Protein AF-X1KIF6-F1 (afdb_monomer)

Solvent-accessible surface area (backbone atoms only — not comparable to full-atom values): 6118 Å² total; per-residue (Å²): 93,75,50,82,57,32,71,47,69,43,97,81,48,31,37,39,41,30,7,26,34,38,52,95,96,56,40,33,22,26,33,38,37,35,22,41,72,87,69,47,80,72,47,77,45,76,48,66,93,79,42,78,77,13,48,21,38,33,57,45,61,50,67,51,99,84,40,37,33,42,38,30,33,45,31,24,36,74,86,65,51,76,42,77,42,66,51,71,35,51,74,92,38,91,74,88,74,90,70,89,59,103,53,91,76,81,128

Foldseek 3Di:
DWDWQDWDADPQRKIKTWWWDDDVQFATWIKIWIAHNVRHTQDIDTDAPPAGPWHDIWNDWDADPQGKIKTKDWTAHNVRDIDMDIDIADPNGDDDDDDDDPDDDDD

Sequence (107 aa):
FSWANAVVVDHQNNIYVTGLDYAPDTTAEYVTIKYSPNGTEAWIARYTAGVVRGDDWATAVCVDQHNYVYVTGCSESVDGNPDYLTVKYSPSGPGIEENETSNPKIF

Organism: NCBI:txid412755

Radius of gyration: 13.57 Å; Cα contacts (8 Å, |Δi|>4): 240; chains: 1; bounding box: 30×33×32 Å

pLDDT: mean 82.51, std 18.36, range [28.77, 98.44]

Structure (mmCIF, N/CA/C/O backbone):
data_AF-X1KIF6-F1
#
_entry.id   AF-X1KIF6-F1
#
loop_
_atom_site.group_PDB
_atom_site.id
_atom_site.type_symbol
_atom_site.label_atom_id
_atom_site.label_alt_id
_atom_site.label_comp_id
_atom_site.label_asym_id
_atom_site.label_entity_id
_atom_site.label_seq_id
_atom_site.pdbx_PDB_ins_code
_atom_site.Cartn_x
_atom_site.Cartn_y
_atom_site.Cartn_z
_atom_site.occupancy
_atom_site.B_iso_or_equiv
_atom_site.auth_seq_id
_atom_site.auth_comp_id
_atom_site.auth_asym_id
_atom_site.auth_atom_id
_atom_site.pdbx_PDB_model_num
ATOM 1 N N . PHE A 1 1 ? 6.498 14.987 -3.305 1.00 80.19 1 PHE A N 1
ATOM 2 C CA . PHE A 1 1 ? 5.039 15.108 -3.548 1.00 80.19 1 PHE A CA 1
ATOM 3 C C . PHE A 1 1 ? 4.420 13.785 -3.169 1.00 80.19 1 PHE A C 1
ATOM 5 O O . PHE A 1 1 ? 5.008 12.775 -3.521 1.00 80.19 1 PHE A O 1
ATOM 12 N N . SER A 1 2 ? 3.268 13.780 -2.504 1.00 88.06 2 SER A N 1
ATOM 13 C CA . SER A 1 2 ? 2.634 12.534 -2.063 1.00 88.06 2 SER A CA 1
ATOM 14 C C . SER A 1 2 ? 1.266 12.368 -2.717 1.00 88.06 2 SER A C 1
ATOM 16 O O . SER A 1 2 ? 0.514 13.341 -2.833 1.00 88.06 2 SER A O 1
ATOM 18 N N . TRP A 1 3 ? 0.935 11.141 -3.113 1.00 93.25 3 TRP A N 1
ATOM 19 C CA . TRP A 1 3 ? -0.376 10.776 -3.647 1.00 93.25 3 TRP A CA 1
ATOM 20 C C . TRP A 1 3 ? -0.914 9.547 -2.928 1.00 93.25 3 TRP A C 1
ATOM 22 O O . TRP A 1 3 ? -0.205 8.559 -2.762 1.00 93.25 3 TRP A O 1
ATOM 32 N N . ALA A 1 4 ? -2.180 9.610 -2.522 1.00 96.06 4 ALA A N 1
ATOM 33 C CA . ALA A 1 4 ? -2.907 8.467 -1.989 1.00 96.06 4 ALA A CA 1
ATOM 34 C C . ALA A 1 4 ? -3.670 7.777 -3.124 1.00 96.06 4 ALA A C 1
ATOM 36 O O . ALA A 1 4 ? -4.398 8.437 -3.865 1.00 96.06 4 ALA A O 1
ATOM 37 N N . ASN A 1 5 ? -3.528 6.457 -3.224 1.00 96.50 5 ASN A N 1
ATOM 38 C CA . ASN A 1 5 ? -4.127 5.655 -4.291 1.00 96.50 5 ASN A CA 1
ATOM 39 C C . ASN A 1 5 ? -5.219 4.713 -3.776 1.00 96.50 5 ASN A C 1
ATOM 41 O O . ASN A 1 5 ? -6.186 4.460 -4.491 1.00 96.50 5 ASN A O 1
ATOM 45 N N . ALA A 1 6 ? -5.098 4.204 -2.545 1.00 98.12 6 ALA A N 1
ATOM 46 C CA . ALA A 1 6 ? -6.083 3.288 -1.978 1.00 98.12 6 ALA A CA 1
ATOM 47 C C . ALA A 1 6 ? -6.224 3.433 -0.456 1.00 98.12 6 ALA A C 1
ATOM 49 O O . ALA A 1 6 ? -5.320 3.908 0.235 1.00 98.12 6 ALA A O 1
ATOM 50 N N . VAL A 1 7 ? -7.380 3.007 0.059 1.00 98.31 7 VAL A N 1
ATOM 51 C CA . VAL A 1 7 ? -7.715 3.018 1.486 1.00 98.31 7 VAL A CA 1
ATOM 52 C C . VAL A 1 7 ? -8.499 1.764 1.870 1.00 98.31 7 VAL A C 1
ATOM 54 O O . VAL A 1 7 ? -9.315 1.275 1.088 1.00 98.31 7 VAL A O 1
ATOM 57 N N . VAL A 1 8 ? -8.279 1.260 3.083 1.00 98.44 8 VAL A N 1
ATOM 58 C CA . VAL A 1 8 ? -9.037 0.148 3.676 1.00 98.44 8 VAL A CA 1
ATOM 59 C C . VAL A 1 8 ? -9.201 0.348 5.183 1.00 98.44 8 VAL A C 1
ATOM 61 O O . VAL A 1 8 ? -8.455 1.105 5.804 1.00 98.44 8 VAL A O 1
ATOM 64 N N . VAL A 1 9 ? -10.188 -0.325 5.770 1.00 98.31 9 VAL A N 1
ATOM 65 C CA . VAL A 1 9 ? -10.464 -0.317 7.211 1.00 98.31 9 VAL A CA 1
ATOM 66 C C . VAL A 1 9 ? -10.376 -1.748 7.743 1.00 98.31 9 VAL A C 1
ATOM 68 O O . VAL A 1 9 ? -10.931 -2.656 7.124 1.00 98.31 9 VAL A O 1
ATOM 71 N N . ASP A 1 10 ? -9.672 -1.957 8.859 1.00 97.06 10 ASP A N 1
ATOM 72 C CA . ASP A 1 10 ? -9.559 -3.275 9.505 1.00 97.06 10 ASP A CA 1
ATOM 73 C C . ASP A 1 10 ? -10.716 -3.590 10.469 1.00 97.06 10 ASP A C 1
ATOM 75 O O . ASP A 1 10 ? -11.619 -2.782 10.698 1.00 97.06 10 ASP A O 1
ATOM 79 N N . HIS A 1 11 ? -10.688 -4.782 11.073 1.00 96.12 11 HIS A N 1
ATOM 80 C CA . HIS A 1 11 ? -11.732 -5.244 11.991 1.00 96.12 11 HIS A CA 1
ATOM 81 C C . HIS A 1 11 ? -11.796 -4.465 13.319 1.00 96.12 11 HIS A C 1
ATOM 83 O O . HIS A 1 11 ? -12.774 -4.600 14.056 1.00 96.12 11 HIS A O 1
ATOM 89 N N . GLN A 1 12 ? -10.791 -3.644 13.641 1.00 96.69 12 GLN A N 1
ATOM 90 C CA . GLN A 1 12 ? -10.772 -2.740 14.798 1.00 96.69 12 GLN A CA 1
ATOM 91 C C . GLN A 1 12 ? -11.046 -1.280 14.406 1.00 96.69 12 GLN A C 1
ATOM 93 O O . GLN A 1 12 ? -10.904 -0.389 15.245 1.00 96.69 1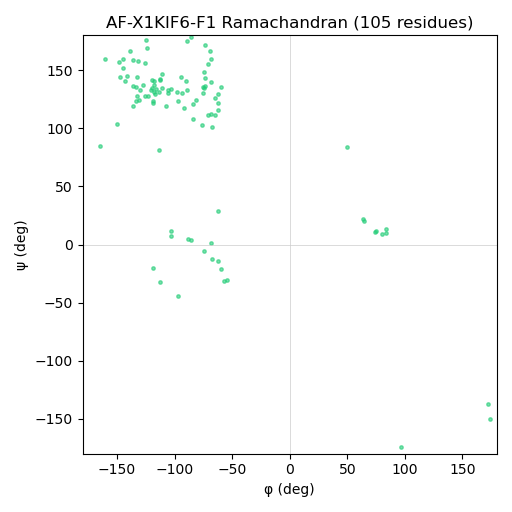2 GLN A O 1
ATOM 98 N N . ASN A 1 13 ? -11.492 -1.030 13.171 1.00 97.69 13 ASN A N 1
ATOM 99 C CA . ASN A 1 13 ? -11.739 0.293 12.596 1.00 97.69 13 ASN A CA 1
ATOM 100 C C . ASN A 1 13 ? -10.484 1.166 12.433 1.00 97.69 13 ASN A C 1
ATOM 102 O O . ASN A 1 13 ? -10.603 2.389 12.329 1.00 97.69 13 ASN A O 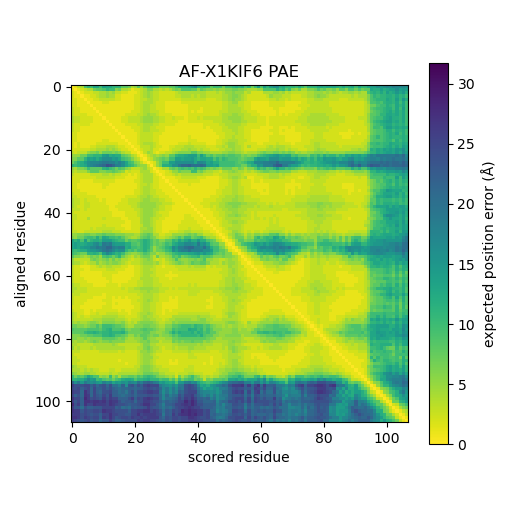1
ATOM 106 N N . ASN A 1 14 ? -9.285 0.580 12.411 1.00 98.12 14 ASN A N 1
ATOM 107 C CA . ASN A 1 14 ? -8.110 1.331 11.984 1.00 98.12 14 ASN A CA 1
ATOM 108 C C . ASN A 1 14 ? -8.161 1.527 10.470 1.00 98.12 14 ASN A C 1
ATOM 110 O O . ASN A 1 14 ? -8.574 0.635 9.730 1.00 98.12 14 ASN A O 1
ATOM 114 N N . ILE A 1 15 ? -7.715 2.691 10.021 1.00 98.44 15 ILE A N 1
ATOM 115 C CA . ILE A 1 15 ? -7.729 3.099 8.620 1.00 98.44 15 ILE A CA 1
ATOM 116 C C . ILE A 1 15 ? -6.312 2.967 8.081 1.00 98.44 15 ILE A C 1
ATOM 118 O O . ILE A 1 15 ? -5.370 3.442 8.710 1.00 98.44 15 ILE A O 1
ATOM 122 N N . TYR A 1 16 ? -6.160 2.370 6.907 1.00 97.81 16 TYR A N 1
ATOM 123 C CA . TYR A 1 16 ? -4.880 2.252 6.219 1.00 97.81 16 TYR A CA 1
ATOM 124 C C . TYR A 1 16 ? -4.984 2.964 4.886 1.00 97.81 16 TYR A C 1
ATOM 126 O O . TYR A 1 16 ? -5.861 2.640 4.088 1.00 97.81 16 TYR A O 1
ATOM 134 N N . VAL A 1 17 ? -4.098 3.922 4.649 1.00 98.00 17 VAL A N 1
ATOM 135 C CA . VAL A 1 17 ? -3.995 4.651 3.383 1.00 98.00 17 VAL A CA 1
ATOM 136 C C . VAL A 1 17 ? -2.672 4.280 2.745 1.00 98.00 17 VAL A C 1
ATOM 138 O O . VAL A 1 17 ? -1.647 4.327 3.419 1.00 98.00 17 VAL A O 1
ATOM 141 N N . THR A 1 18 ? -2.689 3.921 1.465 1.00 96.44 18 THR A N 1
ATOM 142 C CA . THR A 1 18 ? -1.473 3.622 0.708 1.00 96.44 18 THR A CA 1
ATOM 143 C C . THR A 1 18 ? -1.384 4.445 -0.570 1.00 96.44 18 THR A C 1
ATOM 145 O O . THR A 1 18 ? -2.394 4.908 -1.113 1.00 96.44 18 THR A O 1
ATOM 148 N N . GLY A 1 19 ? -0.167 4.622 -1.058 1.00 95.31 19 GLY A N 1
ATOM 149 C CA . GLY A 1 19 ? 0.128 5.306 -2.302 1.00 95.31 19 GLY A CA 1
ATOM 150 C C . GLY A 1 19 ? 1.626 5.487 -2.454 1.00 95.31 19 GLY A C 1
ATOM 151 O O . GLY A 1 19 ? 2.388 4.561 -2.166 1.00 95.31 19 GLY A O 1
ATOM 152 N N . LEU A 1 20 ? 2.035 6.672 -2.894 1.00 92.50 20 LEU A N 1
ATOM 153 C CA . LEU A 1 20 ? 3.440 6.989 -3.089 1.00 92.50 20 LEU A CA 1
ATOM 154 C C . LEU A 1 20 ? 3.840 8.318 -2.464 1.00 92.50 20 LEU A C 1
ATOM 156 O O . LEU A 1 20 ? 3.016 9.225 -2.294 1.00 92.50 20 LEU A O 1
ATOM 160 N N . ASP A 1 21 ? 5.132 8.450 -2.201 1.00 90.75 21 ASP A N 1
ATOM 161 C CA . ASP A 1 21 ? 5.774 9.724 -1.909 1.00 90.75 21 ASP A CA 1
ATOM 162 C C . ASP A 1 21 ? 7.066 9.866 -2.717 1.00 90.75 21 ASP A C 1
ATOM 164 O O . ASP A 1 21 ? 7.863 8.938 -2.800 1.00 90.75 21 ASP A O 1
ATOM 168 N N . TYR A 1 22 ? 7.267 11.042 -3.309 1.00 86.44 22 TYR A N 1
ATOM 169 C CA . TYR A 1 22 ? 8.541 11.426 -3.914 1.00 86.44 22 TYR A CA 1
ATOM 170 C C . TYR A 1 22 ? 9.384 12.159 -2.884 1.00 86.44 22 TYR A C 1
ATOM 172 O O . TYR A 1 22 ? 9.007 13.272 -2.476 1.00 86.44 22 TYR A O 1
ATOM 180 N N . ALA A 1 23 ? 10.542 11.597 -2.541 1.00 70.19 23 ALA A N 1
ATOM 181 C CA . ALA A 1 23 ? 11.571 12.357 -1.853 1.00 70.19 23 ALA A CA 1
ATOM 182 C C . ALA A 1 23 ? 12.258 13.325 -2.844 1.00 70.19 23 ALA A C 1
ATOM 184 O O . ALA A 1 23 ? 12.321 13.058 -4.050 1.00 70.19 23 ALA A O 1
ATOM 185 N N . PRO A 1 24 ? 12.734 14.495 -2.376 1.00 57.09 24 PRO A N 1
ATOM 186 C CA . PRO A 1 24 ? 13.485 15.418 -3.216 1.00 57.09 24 PRO A CA 1
ATOM 187 C C . PRO A 1 24 ? 14.757 14.696 -3.668 1.00 57.09 24 PRO A C 1
ATOM 189 O O . PRO A 1 24 ? 15.569 14.326 -2.827 1.00 57.09 24 PRO A O 1
ATOM 192 N N . ASP A 1 25 ? 14.897 14.465 -4.972 1.00 64.81 25 ASP A N 1
ATOM 193 C CA . ASP A 1 25 ? 16.032 13.789 -5.624 1.00 64.81 25 ASP A CA 1
ATOM 194 C C . ASP A 1 25 ? 16.000 12.243 -5.659 1.00 64.81 25 ASP A C 1
ATOM 196 O O . ASP A 1 25 ? 17.002 11.623 -6.026 1.00 64.81 25 ASP A O 1
ATOM 200 N N . THR A 1 26 ? 14.861 11.604 -5.356 1.00 68.25 26 THR A N 1
ATOM 201 C CA . THR A 1 26 ? 14.718 10.133 -5.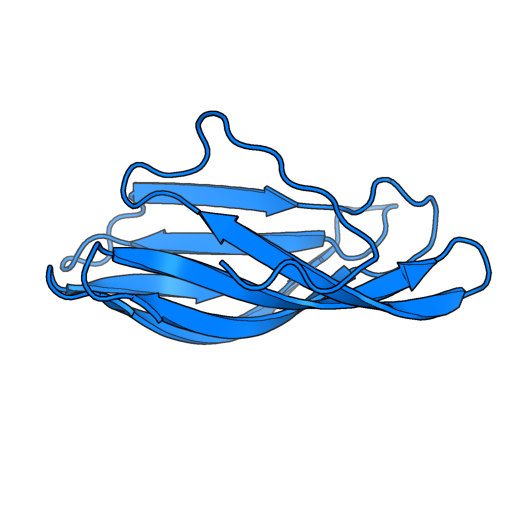380 1.00 68.25 26 THR A CA 1
ATOM 202 C C . THR A 1 26 ? 13.572 9.643 -6.268 1.00 68.25 26 THR A C 1
ATOM 204 O O . THR A 1 26 ? 12.807 10.420 -6.840 1.00 68.25 26 THR A O 1
ATOM 207 N N . THR A 1 27 ? 13.480 8.321 -6.374 1.00 76.69 27 THR A N 1
ATOM 208 C CA . THR A 1 27 ? 12.348 7.571 -6.921 1.00 76.69 27 THR A CA 1
ATOM 209 C C . THR A 1 27 ? 11.113 7.676 -6.031 1.00 76.69 27 THR A C 1
ATOM 211 O O . THR A 1 27 ? 11.223 8.015 -4.847 1.00 76.69 27 THR A O 1
ATOM 214 N N . ALA A 1 28 ? 9.938 7.403 -6.603 1.00 82.69 28 ALA A N 1
ATOM 215 C CA . ALA A 1 28 ? 8.719 7.189 -5.829 1.00 82.69 28 ALA A CA 1
ATOM 216 C C . ALA A 1 28 ? 8.895 5.996 -4.874 1.00 82.69 28 ALA A C 1
ATOM 218 O O . ALA A 1 28 ? 9.415 4.957 -5.273 1.00 82.69 28 ALA A O 1
ATOM 219 N N . GLU A 1 29 ? 8.458 6.151 -3.624 1.00 87.44 29 GLU A N 1
ATOM 220 C CA . GLU A 1 29 ? 8.447 5.093 -2.609 1.00 87.44 29 GLU A CA 1
ATOM 221 C C . GLU A 1 29 ? 7.007 4.689 -2.293 1.00 87.44 29 GLU A C 1
ATOM 223 O O . GLU A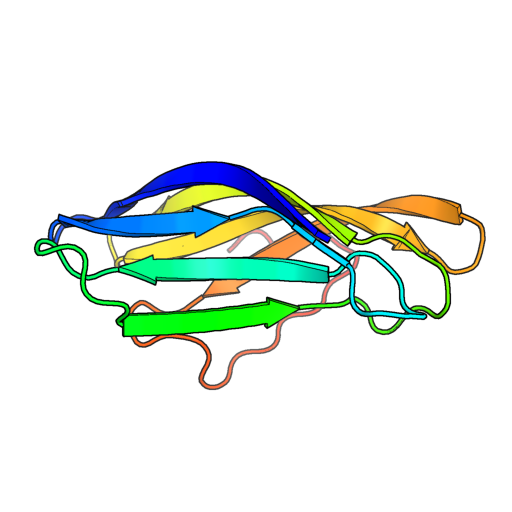 1 29 ? 6.127 5.551 -2.216 1.00 87.44 29 GLU A O 1
ATOM 228 N N . TYR A 1 30 ? 6.766 3.414 -1.975 1.00 89.94 30 TYR A N 1
ATOM 229 C CA . TYR A 1 30 ? 5.505 3.012 -1.350 1.00 89.94 30 TYR A CA 1
ATOM 230 C C . TYR A 1 30 ? 5.400 3.703 -0.002 1.00 89.94 30 TYR A C 1
ATOM 232 O O . TYR A 1 30 ? 6.294 3.576 0.836 1.00 89.94 30 TYR A O 1
ATOM 240 N N . VAL A 1 31 ? 4.266 4.347 0.254 1.00 92.62 31 VAL A N 1
ATOM 241 C CA . VAL A 1 31 ? 3.939 4.859 1.585 1.00 92.62 31 VAL A CA 1
ATOM 242 C C . VAL A 1 31 ? 2.620 4.269 2.027 1.00 92.62 31 VAL A C 1
ATOM 244 O O . VAL A 1 31 ? 1.626 4.353 1.311 1.00 92.62 31 VAL A O 1
ATOM 247 N N . THR A 1 32 ? 2.610 3.683 3.222 1.00 94.25 3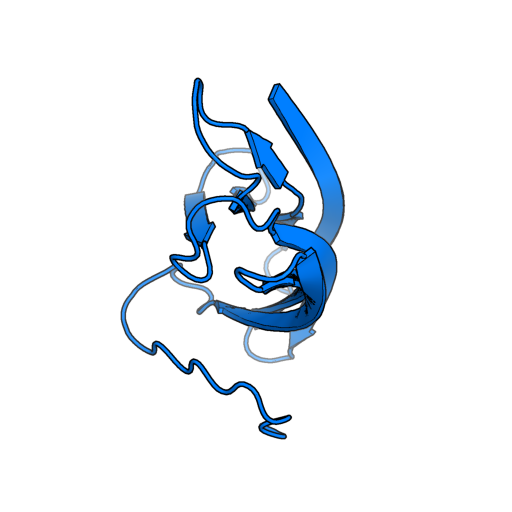2 THR A N 1
ATOM 248 C CA . THR A 1 32 ? 1.395 3.215 3.887 1.00 94.25 32 THR A CA 1
ATOM 249 C C . THR A 1 32 ? 1.312 3.821 5.276 1.00 94.25 32 THR A C 1
ATOM 251 O O . THR A 1 32 ? 2.256 3.731 6.056 1.00 94.25 32 THR A O 1
ATOM 254 N N . ILE A 1 33 ? 0.179 4.434 5.594 1.00 95.94 33 ILE A N 1
ATOM 255 C CA . ILE A 1 33 ? -0.074 5.071 6.884 1.00 95.94 33 ILE A CA 1
ATOM 256 C C . ILE A 1 33 ? -1.241 4.361 7.551 1.00 95.94 33 ILE A C 1
ATOM 258 O O . ILE A 1 33 ? -2.286 4.176 6.925 1.00 95.94 33 ILE A O 1
ATOM 262 N N . LYS A 1 34 ? -1.076 3.999 8.823 1.00 96.94 34 LYS A N 1
ATOM 263 C CA . LYS A 1 34 ? -2.172 3.561 9.686 1.00 96.94 34 LYS A CA 1
ATOM 264 C C . LYS A 1 34 ? -2.646 4.728 10.538 1.00 96.94 34 LYS A C 1
ATOM 266 O O . LYS A 1 34 ? -1.849 5.344 11.242 1.00 96.94 34 LYS A O 1
ATOM 271 N N . TYR A 1 35 ? -3.952 4.942 10.565 1.00 98.12 35 TYR A N 1
ATOM 272 C CA . TYR A 1 35 ? -4.638 5.808 11.513 1.00 98.12 35 TYR A CA 1
ATOM 273 C C . TYR A 1 35 ? -5.519 4.975 12.447 1.00 98.12 35 TYR A C 1
ATOM 275 O O . TYR A 1 35 ? -6.146 4.002 12.026 1.00 98.12 35 TYR A O 1
ATOM 283 N N . SER A 1 36 ? -5.601 5.358 13.717 1.00 97.38 36 SER A N 1
ATOM 284 C CA . SER A 1 36 ? -6.603 4.837 14.647 1.00 97.38 36 SER A CA 1
ATOM 285 C C . SER A 1 36 ? -8.012 5.340 14.288 1.00 97.38 36 SER A C 1
ATOM 287 O O . SER A 1 36 ? -8.147 6.296 13.520 1.00 97.38 36 SER A O 1
ATOM 289 N N . PRO A 1 37 ? -9.088 4.762 14.861 1.00 97.88 37 PRO A N 1
ATOM 290 C CA . PRO A 1 37 ? -10.470 5.104 14.492 1.00 97.88 37 PRO A CA 1
ATOM 291 C C . PRO A 1 37 ? -10.854 6.580 14.692 1.00 97.88 37 PRO A C 1
ATOM 293 O O . PRO A 1 37 ? -11.810 7.072 14.101 1.00 97.88 37 PRO A O 1
ATOM 296 N N . ASN A 1 38 ? -10.120 7.298 15.542 1.00 97.56 38 ASN A N 1
ATOM 297 C CA . ASN A 1 38 ? -10.281 8.734 15.785 1.00 97.56 38 ASN A CA 1
ATOM 298 C C . ASN A 1 38 ? -9.454 9.618 14.822 1.00 97.56 38 ASN A C 1
ATOM 300 O O . ASN A 1 38 ? -9.396 10.829 15.020 1.00 97.56 38 ASN A O 1
ATOM 304 N N . GLY A 1 39 ? -8.775 9.031 13.833 1.00 96.06 39 GLY A N 1
ATOM 305 C CA . GLY A 1 39 ? -7.935 9.737 12.865 1.00 96.06 39 GLY A CA 1
ATOM 306 C C . GLY A 1 39 ? -6.534 10.105 13.364 1.00 96.06 39 GLY A C 1
ATOM 307 O O . GLY A 1 39 ? -5.838 10.855 12.687 1.00 96.06 39 GLY A O 1
ATOM 308 N N . THR A 1 40 ? -6.098 9.620 14.533 1.00 97.50 40 THR A N 1
ATOM 309 C CA . THR A 1 40 ? -4.705 9.805 14.982 1.00 97.50 40 THR A CA 1
ATOM 310 C C . THR A 1 40 ? -3.778 8.863 14.221 1.00 97.50 40 THR A C 1
ATOM 312 O O . THR A 1 40 ? -4.095 7.692 14.046 1.00 97.50 40 THR A O 1
ATOM 315 N N . GLU A 1 41 ? -2.633 9.355 13.757 1.00 96.56 41 GLU A N 1
ATOM 316 C CA . GLU A 1 41 ? -1.620 8.513 13.120 1.00 96.56 41 GLU A CA 1
ATOM 317 C C . GLU A 1 41 ? -1.052 7.507 14.130 1.00 96.56 41 GLU A C 1
ATOM 319 O O . GLU A 1 41 ? -0.609 7.884 15.215 1.00 96.56 41 GLU A O 1
ATOM 324 N N . ALA A 1 42 ? -1.092 6.224 13.779 1.00 94.69 42 ALA A N 1
ATOM 325 C CA . ALA A 1 42 ? -0.549 5.138 14.585 1.00 94.69 42 ALA A CA 1
ATOM 326 C C . ALA A 1 42 ? 0.861 4.746 14.124 1.00 94.69 42 ALA A C 1
ATOM 328 O O . ALA A 1 42 ? 1.739 4.542 14.959 1.00 94.69 42 ALA A O 1
ATOM 329 N N . TRP A 1 43 ? 1.077 4.634 12.810 1.00 94.44 43 TRP A N 1
ATOM 330 C CA . TRP A 1 43 ? 2.400 4.432 12.219 1.00 94.44 43 TRP A CA 1
ATOM 331 C C . TRP A 1 43 ? 2.429 4.818 10.740 1.00 94.44 43 TRP A C 1
ATOM 333 O O . TRP A 1 43 ? 1.401 4.811 10.060 1.00 94.44 43 TRP A O 1
ATOM 343 N N . ILE A 1 44 ? 3.641 5.066 10.239 1.00 93.19 44 ILE A N 1
ATOM 344 C CA . ILE A 1 44 ? 3.959 5.216 8.817 1.00 93.19 44 ILE A CA 1
ATOM 345 C C . ILE A 1 44 ? 4.981 4.142 8.441 1.00 93.19 44 ILE A C 1
ATOM 347 O O . ILE A 1 44 ? 5.970 3.943 9.146 1.00 93.19 44 ILE A O 1
ATOM 351 N N . ALA A 1 45 ? 4.750 3.477 7.315 1.00 90.06 45 ALA A N 1
ATOM 352 C CA . ALA A 1 45 ? 5.698 2.588 6.669 1.00 90.06 45 ALA A CA 1
ATOM 353 C C . ALA A 1 45 ? 6.064 3.151 5.295 1.00 90.06 45 ALA A C 1
ATOM 355 O O . ALA A 1 45 ? 5.187 3.554 4.527 1.00 90.06 45 ALA A O 1
ATOM 356 N N . ARG A 1 46 ? 7.362 3.155 4.996 1.00 88.12 46 ARG A N 1
ATOM 357 C CA . ARG A 1 46 ? 7.912 3.478 3.680 1.00 88.12 46 ARG A CA 1
ATOM 358 C C . ARG A 1 46 ? 8.639 2.251 3.159 1.00 88.12 46 ARG A C 1
ATOM 360 O O . ARG A 1 46 ? 9.329 1.595 3.938 1.00 88.12 46 ARG A O 1
ATOM 367 N N . TYR A 1 47 ? 8.460 1.925 1.888 1.00 84.00 47 TYR A N 1
ATOM 368 C CA . TYR A 1 47 ? 9.190 0.839 1.247 1.00 84.00 47 TYR A CA 1
ATOM 369 C C . TYR A 1 47 ? 9.676 1.276 -0.130 1.00 84.00 47 TYR A C 1
ATOM 371 O O . TYR A 1 47 ? 8.929 1.872 -0.903 1.00 84.00 47 TYR A O 1
ATOM 379 N N . THR A 1 48 ? 10.922 0.930 -0.425 1.00 77.19 48 THR A N 1
ATOM 380 C CA . THR A 1 48 ? 11.511 1.029 -1.755 1.00 77.19 48 THR A CA 1
ATOM 381 C C . THR A 1 48 ? 12.228 -0.275 -2.059 1.00 77.19 48 THR A C 1
ATOM 383 O O . THR A 1 48 ? 12.848 -0.855 -1.166 1.00 77.19 48 THR A O 1
ATOM 386 N N . ALA A 1 49 ? 12.195 -0.706 -3.317 1.00 70.50 49 ALA A N 1
ATOM 387 C CA . ALA A 1 49 ? 12.986 -1.840 -3.788 1.00 70.50 49 ALA A CA 1
ATOM 388 C C . ALA A 1 49 ? 14.507 -1.548 -3.809 1.00 70.50 49 ALA A C 1
ATOM 390 O O . ALA A 1 49 ? 15.301 -2.384 -4.238 1.00 70.50 49 ALA A O 1
ATOM 391 N N . GLY A 1 50 ? 14.940 -0.352 -3.381 1.00 65.75 50 GLY A N 1
ATOM 392 C CA . GLY A 1 50 ? 16.353 0.034 -3.288 1.00 65.75 50 GLY A CA 1
ATOM 393 C C . GLY A 1 50 ? 17.006 0.308 -4.646 1.00 65.75 50 GLY A C 1
ATOM 394 O O . GLY A 1 50 ? 18.227 0.454 -4.742 1.00 65.75 50 GLY A O 1
ATOM 395 N N . VAL A 1 51 ? 16.198 0.380 -5.703 1.00 66.19 51 VAL A N 1
ATOM 396 C CA . VAL A 1 51 ? 16.640 0.602 -7.074 1.00 66.19 51 VAL A CA 1
ATOM 397 C C . VAL A 1 51 ? 16.813 2.095 -7.331 1.00 66.19 51 VAL A C 1
ATOM 399 O O . VAL A 1 51 ? 15.880 2.890 -7.254 1.00 66.19 51 VAL A O 1
ATOM 402 N N . VAL A 1 52 ? 18.030 2.488 -7.705 1.00 62.28 52 VAL A N 1
ATOM 403 C CA . VAL A 1 52 ? 18.319 3.858 -8.135 1.00 62.28 52 VAL A CA 1
ATOM 404 C C . VAL A 1 52 ? 17.612 4.108 -9.473 1.00 62.28 52 VAL A C 1
ATOM 406 O O . VAL A 1 52 ? 18.028 3.547 -10.483 1.00 62.28 52 VAL A O 1
ATOM 409 N N . ARG A 1 53 ? 16.603 4.996 -9.473 1.00 64.56 53 ARG A N 1
ATOM 410 C CA . ARG A 1 53 ? 15.793 5.465 -10.629 1.00 64.56 53 ARG A CA 1
ATOM 411 C C . ARG A 1 53 ? 14.600 4.603 -11.079 1.00 64.56 53 ARG A C 1
ATOM 413 O O . ARG A 1 53 ? 14.041 4.922 -12.121 1.00 64.56 53 ARG A O 1
ATOM 420 N N . GLY A 1 54 ? 14.195 3.587 -10.322 1.00 69.25 54 GLY A N 1
ATOM 421 C CA . GLY A 1 54 ? 12.912 2.910 -10.538 1.00 69.25 54 GLY A CA 1
ATOM 422 C C . GLY A 1 54 ? 11.826 3.448 -9.606 1.00 69.25 54 GLY A C 1
ATOM 423 O O . GLY A 1 54 ? 12.027 3.449 -8.395 1.00 69.25 54 GLY A O 1
ATOM 424 N N . ASP A 1 55 ? 10.709 3.931 -10.149 1.00 77.38 55 ASP A N 1
ATOM 425 C CA . ASP A 1 55 ? 9.581 4.398 -9.342 1.00 77.38 55 ASP A CA 1
ATOM 426 C C . ASP A 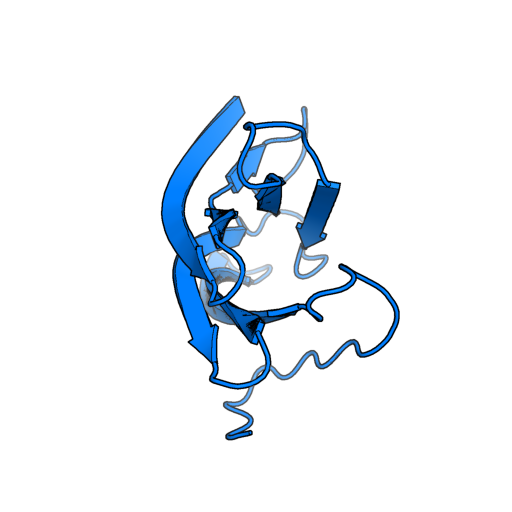1 55 ? 8.790 3.212 -8.749 1.00 77.38 55 ASP A C 1
ATOM 428 O O . ASP A 1 55 ? 8.381 2.287 -9.455 1.00 77.38 55 ASP A O 1
ATOM 432 N N . ASP A 1 56 ? 8.528 3.264 -7.440 1.00 81.44 56 ASP A N 1
ATOM 433 C CA . ASP A 1 56 ? 7.658 2.332 -6.726 1.00 81.44 56 ASP A CA 1
ATOM 434 C C . ASP A 1 56 ? 6.342 3.047 -6.354 1.00 81.44 56 ASP A C 1
ATOM 436 O O . ASP A 1 56 ? 6.337 4.012 -5.585 1.00 81.44 56 ASP A O 1
ATOM 440 N N . TRP A 1 57 ? 5.189 2.568 -6.844 1.00 88.62 57 TRP A N 1
ATOM 441 C CA . TRP A 1 57 ? 3.878 3.074 -6.409 1.00 88.62 57 TRP A CA 1
ATOM 442 C C . TRP A 1 57 ? 2.859 1.987 -6.054 1.00 88.62 57 TRP A C 1
ATOM 444 O O . TRP A 1 57 ? 2.530 1.103 -6.850 1.00 88.62 57 TRP A O 1
ATOM 454 N N . ALA A 1 58 ? 2.286 2.105 -4.855 1.00 92.69 58 ALA A N 1
ATOM 455 C CA . ALA A 1 58 ? 1.205 1.242 -4.398 1.00 92.69 58 ALA A CA 1
ATOM 456 C C . ALA A 1 58 ? -0.118 1.612 -5.079 1.00 92.69 58 ALA A C 1
ATOM 458 O O . ALA A 1 58 ? -0.487 2.786 -5.139 1.00 92.69 58 ALA A O 1
ATOM 459 N N . THR A 1 59 ? -0.869 0.616 -5.548 1.00 95.75 59 THR A N 1
ATOM 460 C CA . THR A 1 59 ? -2.166 0.813 -6.222 1.00 95.75 59 THR A CA 1
ATOM 461 C C . THR A 1 59 ? -3.331 0.144 -5.504 1.00 95.75 59 THR A C 1
ATOM 463 O O . THR A 1 59 ? -4.478 0.507 -5.748 1.00 95.75 59 THR A O 1
ATOM 466 N N . ALA A 1 60 ? -3.070 -0.840 -4.643 1.00 96.94 60 ALA A N 1
ATOM 467 C CA . ALA A 1 60 ? -4.107 -1.580 -3.936 1.00 96.94 60 ALA A CA 1
ATOM 468 C C . ALA A 1 60 ? -3.668 -1.965 -2.521 1.00 96.94 60 ALA A C 1
ATOM 470 O O . ALA A 1 60 ? -2.484 -2.161 -2.246 1.00 96.94 60 ALA A O 1
ATOM 471 N N . VAL A 1 61 ? -4.652 -2.104 -1.634 1.00 97.44 61 VAL A N 1
ATOM 472 C CA . VAL A 1 61 ? -4.461 -2.566 -0.260 1.00 97.44 61 VAL A CA 1
ATOM 473 C C . VAL A 1 61 ? -5.633 -3.443 0.175 1.00 97.44 61 VAL A C 1
ATOM 475 O O . VAL A 1 61 ? -6.785 -3.152 -0.151 1.00 97.44 61 VAL A O 1
ATOM 478 N N . CYS A 1 62 ? -5.355 -4.512 0.918 1.00 97.69 62 CYS A N 1
ATOM 479 C CA . CYS A 1 62 ? -6.364 -5.312 1.607 1.00 97.69 62 CYS A CA 1
ATOM 480 C C . CYS A 1 62 ? -5.902 -5.712 3.014 1.00 97.69 62 CYS A C 1
ATOM 482 O O . CYS A 1 62 ? -4.732 -5.562 3.371 1.00 97.69 62 CYS A O 1
ATOM 484 N N . VAL A 1 63 ? -6.848 -6.196 3.819 1.00 96.94 63 VAL A N 1
ATOM 485 C CA . VAL A 1 63 ? -6.622 -6.640 5.198 1.00 96.94 63 VAL A CA 1
ATOM 486 C C . VAL A 1 63 ? -7.179 -8.053 5.355 1.00 96.94 63 VAL A C 1
ATOM 488 O O . VAL A 1 63 ? -8.263 -8.338 4.843 1.00 96.94 63 VAL A O 1
ATOM 491 N N . ASP A 1 64 ? -6.446 -8.937 6.032 1.00 94.56 64 ASP A N 1
ATOM 492 C CA . ASP A 1 64 ? -6.924 -10.284 6.357 1.00 94.56 64 ASP A CA 1
ATOM 493 C C . ASP A 1 64 ? -7.675 -10.351 7.701 1.00 94.56 64 ASP A C 1
ATOM 495 O O . ASP A 1 64 ? -7.729 -9.401 8.479 1.00 94.56 64 ASP A O 1
ATOM 499 N N . GLN A 1 65 ? -8.221 -11.527 8.008 1.00 95.00 65 GLN A N 1
ATOM 500 C CA . GLN A 1 65 ? -8.938 -11.808 9.259 1.00 95.00 65 GLN A CA 1
ATOM 501 C C . GLN A 1 65 ? -8.094 -11.677 10.544 1.00 95.00 65 GLN A C 1
ATOM 503 O O . GLN A 1 65 ? -8.649 -11.640 11.641 1.00 95.00 65 GLN A O 1
ATOM 508 N N . HIS A 1 66 ? -6.764 -11.619 10.428 1.00 91.25 66 HIS A N 1
ATOM 509 C CA . HIS A 1 66 ? -5.825 -11.399 11.532 1.00 91.25 66 HIS A CA 1
ATOM 510 C C . HIS A 1 66 ? -5.283 -9.955 11.553 1.00 91.25 66 HIS A C 1
ATOM 512 O O . HIS A 1 66 ? -4.413 -9.631 12.363 1.00 91.25 66 HIS A O 1
ATOM 518 N N . ASN A 1 67 ? -5.822 -9.079 10.700 1.00 93.31 67 ASN A N 1
ATOM 519 C CA . ASN A 1 67 ? -5.425 -7.692 10.470 1.00 93.31 67 ASN A CA 1
ATOM 520 C C . ASN A 1 67 ? -4.015 -7.482 9.915 1.00 93.31 67 ASN A C 1
ATOM 522 O O . ASN A 1 67 ? -3.448 -6.394 10.065 1.00 93.31 67 ASN A O 1
ATOM 526 N N . TYR A 1 68 ? -3.435 -8.489 9.269 1.00 93.50 68 TYR A N 1
ATOM 527 C CA . TYR A 1 68 ? -2.294 -8.226 8.407 1.00 93.50 68 TYR A CA 1
ATOM 528 C C . TYR A 1 68 ? -2.752 -7.433 7.194 1.00 93.50 68 TYR A C 1
ATOM 530 O O . TYR A 1 68 ? -3.815 -7.686 6.625 1.00 93.50 68 TYR A O 1
ATOM 538 N N . VAL A 1 69 ? -1.924 -6.475 6.805 1.00 94.06 69 VAL A N 1
ATOM 539 C CA . VAL A 1 69 ? -2.189 -5.576 5.687 1.00 94.06 69 VAL A CA 1
ATOM 540 C C . VAL A 1 69 ? -1.318 -6.001 4.525 1.00 94.06 69 VAL A C 1
ATOM 542 O O . VAL A 1 69 ? -0.123 -6.208 4.707 1.00 94.06 69 VAL A O 1
ATOM 545 N N . TYR A 1 70 ? -1.899 -6.103 3.341 1.00 94.00 70 TYR A N 1
ATOM 546 C CA . TYR A 1 70 ? -1.201 -6.458 2.115 1.00 94.00 70 TYR A CA 1
ATOM 547 C C . TYR A 1 70 ? -1.344 -5.294 1.151 1.00 94.00 70 TYR A C 1
ATOM 549 O O . TYR A 1 70 ? -2.460 -4.891 0.830 1.00 94.00 70 TYR A O 1
ATOM 557 N N . VAL A 1 71 ? -0.221 -4.743 0.715 1.00 94.62 71 VAL A N 1
ATOM 558 C CA . VAL A 1 71 ? -0.145 -3.600 -0.194 1.00 94.62 71 VAL A CA 1
ATOM 559 C C . VAL A 1 71 ? 0.541 -4.060 -1.461 1.00 94.62 71 VAL A C 1
ATOM 561 O O . VAL A 1 71 ? 1.608 -4.655 -1.380 1.00 94.62 71 VAL A O 1
ATOM 564 N N . THR A 1 72 ? -0.046 -3.782 -2.620 1.00 93.19 72 THR A N 1
ATOM 565 C CA . THR A 1 72 ? 0.547 -4.143 -3.910 1.00 93.19 72 THR A CA 1
ATOM 566 C C . THR A 1 72 ? 0.456 -3.010 -4.924 1.00 93.19 72 THR A C 1
ATOM 568 O O . THR A 1 72 ? -0.371 -2.101 -4.794 1.00 93.19 72 THR A O 1
ATOM 571 N N . GLY A 1 73 ? 1.313 -3.062 -5.934 1.00 92.19 73 GLY A N 1
ATOM 572 C CA . GLY A 1 73 ? 1.374 -2.107 -7.029 1.00 92.19 73 GLY A CA 1
ATOM 573 C C . GLY A 1 73 ? 2.568 -2.378 -7.937 1.00 92.19 73 GLY A C 1
ATOM 574 O O . GLY A 1 73 ? 3.008 -3.520 -8.071 1.00 92.19 73 GLY A O 1
ATOM 575 N N . CYS A 1 74 ? 3.093 -1.315 -8.540 1.00 89.44 74 CYS A N 1
ATOM 576 C CA . CYS A 1 74 ? 4.225 -1.367 -9.460 1.00 89.44 74 CYS A CA 1
ATOM 577 C C . CYS A 1 74 ? 5.544 -1.105 -8.729 1.00 89.44 74 CYS A C 1
ATOM 579 O O . CYS A 1 74 ? 5.570 -0.285 -7.814 1.00 89.44 74 CYS A O 1
ATOM 581 N N . SER A 1 75 ? 6.611 -1.773 -9.146 1.00 87.44 75 SER A N 1
ATOM 582 C CA . SER A 1 75 ? 7.997 -1.470 -8.797 1.00 87.44 75 SER A CA 1
ATOM 583 C C . SER A 1 75 ? 8.825 -1.501 -10.071 1.00 87.44 75 SER A C 1
ATOM 585 O O . SER A 1 75 ? 8.793 -2.487 -10.805 1.00 87.44 75 SER A O 1
ATOM 587 N N . GLU A 1 76 ? 9.523 -0.419 -10.391 1.00 84.62 76 GLU A N 1
ATOM 588 C CA . GLU A 1 76 ? 10.384 -0.384 -11.571 1.00 84.62 76 GLU A CA 1
ATOM 589 C C . GLU A 1 76 ? 11.808 -0.854 -11.242 1.00 84.62 76 GLU A C 1
ATOM 591 O O . GLU A 1 76 ? 12.446 -0.429 -10.281 1.00 84.62 76 GLU A O 1
ATOM 596 N N . SER A 1 77 ? 12.338 -1.738 -12.085 1.00 78.62 77 SER A N 1
ATOM 597 C CA . SER A 1 77 ? 13.742 -2.160 -12.034 1.00 78.62 77 SER A CA 1
ATOM 598 C C . SER A 1 77 ? 14.697 -1.077 -12.560 1.00 78.62 77 SER A C 1
ATOM 600 O O . SER A 1 77 ? 14.275 -0.089 -13.158 1.00 78.62 77 SER A O 1
ATOM 602 N N . VAL A 1 78 ? 16.014 -1.285 -12.397 1.00 74.75 78 VAL A N 1
ATOM 603 C CA . VAL A 1 78 ? 17.064 -0.348 -12.866 1.00 74.75 78 VAL A CA 1
ATOM 604 C C . VAL A 1 78 ? 16.929 -0.035 -14.365 1.00 74.75 78 VAL A C 1
ATOM 606 O O . VAL A 1 78 ? 17.258 1.065 -14.804 1.00 74.75 78 VAL A O 1
ATOM 609 N N . ASP A 1 79 ? 16.425 -0.994 -15.144 1.00 81.25 79 ASP A N 1
ATOM 610 C CA . ASP A 1 79 ? 16.253 -0.873 -16.594 1.00 81.25 79 ASP A CA 1
ATOM 611 C C . ASP A 1 79 ? 14.921 -0.202 -16.993 1.00 81.25 79 ASP A C 1
ATOM 613 O O . ASP A 1 79 ? 14.605 -0.120 -18.180 1.00 81.25 79 ASP A O 1
ATOM 617 N N . GLY A 1 80 ? 14.124 0.263 -16.022 1.00 78.62 80 GLY A N 1
ATOM 618 C CA . GLY A 1 80 ? 12.806 0.870 -16.236 1.00 78.62 80 GLY A CA 1
ATOM 619 C C . GLY A 1 80 ? 11.706 -0.137 -16.580 1.00 78.62 80 GLY A C 1
ATOM 620 O O . GLY A 1 80 ? 10.628 0.252 -17.025 1.00 78.62 80 GLY A O 1
ATOM 621 N N . ASN A 1 81 ? 11.965 -1.438 -16.414 1.00 83.88 81 ASN A N 1
ATOM 622 C CA . ASN A 1 81 ? 10.936 -2.455 -16.605 1.00 83.88 81 ASN A CA 1
ATOM 623 C C . ASN A 1 81 ? 10.082 -2.555 -15.336 1.00 83.88 81 ASN A C 1
ATOM 625 O O . ASN A 1 81 ? 10.661 -2.813 -14.272 1.00 83.88 81 ASN A O 1
ATOM 629 N N . PRO A 1 82 ? 8.751 -2.390 -15.438 1.00 83.12 82 PRO A N 1
ATOM 630 C CA . PRO A 1 82 ? 7.856 -2.534 -14.304 1.00 83.12 82 PRO A CA 1
ATOM 631 C C . PRO A 1 82 ? 7.691 -4.008 -13.925 1.00 83.12 82 PRO A C 1
ATOM 633 O O . PRO A 1 82 ? 7.484 -4.869 -14.784 1.00 83.12 82 PRO A O 1
ATOM 636 N N . ASP A 1 83 ? 7.728 -4.274 -12.629 1.00 85.94 83 ASP A N 1
ATOM 637 C CA . ASP A 1 83 ? 7.348 -5.525 -11.984 1.00 85.94 83 ASP A CA 1
ATOM 638 C C . ASP A 1 83 ? 6.271 -5.239 -10.925 1.00 85.94 83 ASP A C 1
ATOM 640 O O . ASP A 1 83 ? 5.968 -4.085 -10.603 1.00 85.94 83 ASP A O 1
ATOM 644 N N . TYR A 1 84 ? 5.651 -6.282 -10.390 1.00 84.44 84 TYR A N 1
ATOM 645 C CA . TYR A 1 84 ? 4.745 -6.14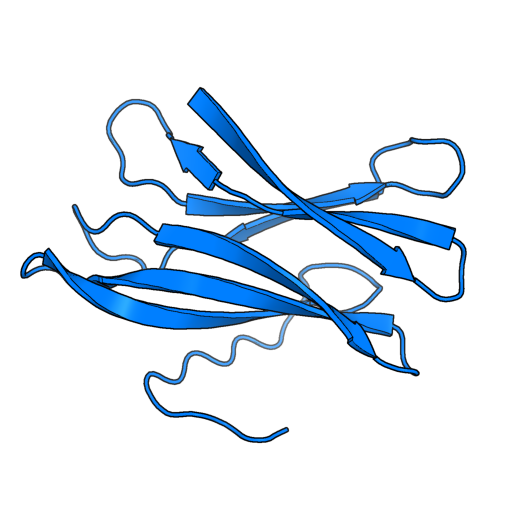5 -9.258 1.00 84.44 84 TYR A CA 1
ATOM 646 C C . TYR A 1 84 ? 5.516 -6.283 -7.947 1.00 84.44 84 TYR A C 1
ATOM 648 O O . TYR A 1 84 ? 6.373 -7.147 -7.779 1.00 84.44 84 TYR A O 1
ATOM 656 N N . LEU A 1 85 ? 5.141 -5.468 -6.969 1.00 84.62 85 LEU A N 1
ATOM 657 C CA . LEU A 1 85 ? 5.625 -5.575 -5.601 1.00 84.62 85 LEU A CA 1
ATOM 658 C C . LEU A 1 85 ? 4.436 -5.811 -4.676 1.00 84.62 85 LEU A C 1
ATOM 660 O O . LEU A 1 85 ? 3.354 -5.258 -4.874 1.00 84.62 85 LEU A O 1
ATOM 664 N N . THR A 1 86 ? 4.621 -6.664 -3.669 1.00 88.50 86 THR A N 1
ATOM 665 C CA . THR A 1 86 ? 3.658 -6.831 -2.577 1.00 88.50 86 THR A CA 1
ATOM 666 C C . THR A 1 86 ? 4.379 -6.757 -1.243 1.00 88.50 86 THR A C 1
ATOM 668 O O . THR A 1 86 ? 5.294 -7.535 -0.991 1.00 88.50 86 THR A O 1
ATOM 671 N N . VAL A 1 87 ? 3.933 -5.855 -0.372 1.00 87.62 87 VAL A N 1
ATOM 672 C CA . VAL A 1 87 ? 4.432 -5.706 0.996 1.00 87.62 87 VAL A CA 1
ATOM 673 C C . VAL A 1 87 ? 3.347 -6.144 1.970 1.00 87.62 87 VAL A C 1
ATOM 675 O O . VAL A 1 87 ? 2.181 -5.769 1.830 1.00 87.62 87 VAL A O 1
ATOM 678 N N . LYS A 1 88 ? 3.729 -6.935 2.974 1.00 90.00 88 LYS A N 1
ATOM 679 C CA . LYS A 1 88 ? 2.858 -7.319 4.086 1.00 90.00 88 LYS A CA 1
ATOM 680 C C . LYS A 1 88 ? 3.270 -6.563 5.348 1.00 90.00 88 LYS A C 1
ATOM 682 O O . LYS A 1 88 ? 4.435 -6.604 5.730 1.00 90.00 88 LYS A O 1
ATOM 687 N N . TYR A 1 89 ? 2.317 -5.940 6.033 1.00 89.00 89 TYR A N 1
ATOM 688 C CA . TYR A 1 89 ? 2.532 -5.294 7.327 1.00 89.00 89 TYR A CA 1
ATOM 689 C C . TYR A 1 89 ? 1.785 -6.013 8.443 1.00 89.00 89 TYR A C 1
ATOM 691 O O . TYR A 1 89 ? 0.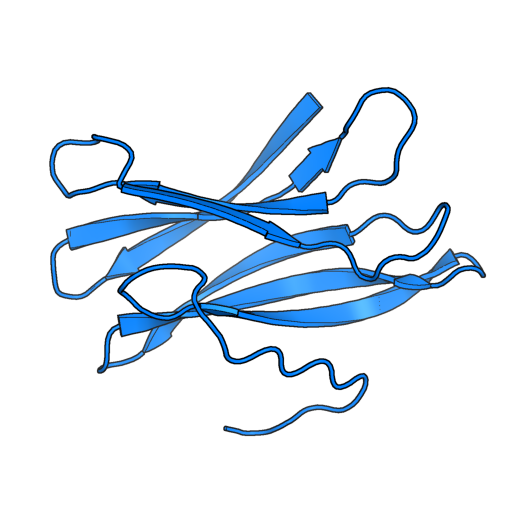647 -6.459 8.277 1.00 89.00 89 TYR A O 1
ATOM 699 N N . SER A 1 90 ? 2.427 -6.090 9.608 1.00 90.81 90 SER A N 1
ATOM 700 C CA . SER A 1 90 ? 1.769 -6.535 10.833 1.00 90.81 90 SER A CA 1
ATOM 701 C C . SER A 1 90 ? 0.774 -5.474 11.334 1.00 90.81 90 SER A C 1
ATOM 703 O O . SER A 1 90 ? 0.985 -4.279 11.095 1.00 90.81 90 SER A O 1
ATOM 705 N N . PRO A 1 91 ? -0.262 -5.857 12.104 1.00 87.94 91 PRO A N 1
ATOM 706 C CA . PRO A 1 91 ? -1.173 -4.892 12.725 1.00 87.94 91 PRO A CA 1
ATOM 707 C C . PRO A 1 91 ? -0.452 -3.874 13.628 1.00 87.94 91 PRO A C 1
ATOM 709 O O . PRO A 1 91 ? -0.883 -2.720 13.742 1.00 87.94 91 PRO A O 1
ATOM 712 N N . SER A 1 92 ? 0.649 -4.292 14.263 1.00 88.12 92 SER A N 1
ATOM 713 C CA . SER A 1 92 ? 1.532 -3.456 15.089 1.00 88.12 92 SER A CA 1
ATOM 714 C C . SER A 1 92 ? 2.431 -2.508 14.287 1.00 88.12 92 SER A C 1
ATOM 716 O O . SER A 1 92 ? 3.091 -1.666 14.886 1.00 88.12 92 SER A O 1
ATOM 718 N N . GLY A 1 93 ? 2.430 -2.602 12.955 1.00 81.19 93 GLY A N 1
ATOM 719 C CA . GLY A 1 93 ? 3.281 -1.813 12.068 1.00 81.19 93 GLY A CA 1
ATOM 720 C C . GLY A 1 93 ? 4.554 -2.543 11.634 1.00 81.19 93 GLY A C 1
ATOM 721 O O . GLY A 1 93 ? 4.701 -3.746 11.885 1.00 81.19 93 GLY A O 1
ATOM 722 N N . PRO A 1 94 ? 5.456 -1.853 10.918 1.00 75.00 94 PRO A N 1
ATOM 723 C CA . PRO A 1 94 ? 6.717 -2.432 10.472 1.00 75.00 94 PRO A CA 1
ATOM 724 C C . PRO A 1 94 ? 7.610 -2.771 11.676 1.00 75.00 94 PRO A C 1
ATOM 726 O O . PRO A 1 94 ? 8.090 -1.898 12.395 1.00 75.00 94 PRO A O 1
ATOM 729 N N . GLY A 1 95 ? 7.798 -4.074 11.885 1.00 52.03 95 GLY A N 1
ATOM 730 C CA . GLY A 1 95 ? 8.633 -4.682 12.915 1.00 52.03 95 GLY A CA 1
ATOM 731 C C . GLY A 1 95 ? 8.867 -6.158 12.584 1.00 52.03 95 GLY A C 1
ATOM 732 O O . GLY A 1 95 ? 8.127 -7.008 13.063 1.00 52.03 95 GLY A O 1
ATOM 733 N N . ILE A 1 96 ? 9.882 -6.399 11.738 1.00 40.56 96 ILE A N 1
ATOM 734 C CA . ILE A 1 96 ? 10.525 -7.672 11.334 1.00 40.56 96 ILE A CA 1
ATOM 735 C C . ILE A 1 96 ? 9.619 -8.833 10.880 1.00 40.56 96 ILE A C 1
ATOM 737 O O . ILE A 1 96 ? 9.383 -9.771 11.627 1.00 40.56 96 ILE A O 1
ATOM 741 N N . GLU A 1 97 ? 9.231 -8.805 9.599 1.00 44.22 97 GLU A N 1
ATOM 742 C CA . GLU A 1 97 ? 9.503 -9.875 8.617 1.00 44.22 97 GLU A CA 1
ATOM 743 C C . GLU A 1 97 ? 9.608 -9.225 7.226 1.00 44.22 97 GLU A C 1
ATOM 745 O O . GLU A 1 97 ? 8.610 -8.829 6.626 1.00 44.22 97 GLU A O 1
ATOM 750 N N . GLU A 1 98 ? 10.834 -9.078 6.727 1.00 46.84 98 GLU A N 1
ATOM 751 C CA . GLU A 1 98 ? 11.113 -8.640 5.359 1.00 46.84 98 GLU A CA 1
ATOM 752 C C . GLU A 1 98 ? 11.042 -9.875 4.453 1.00 46.84 98 GLU A C 1
ATOM 754 O O . GLU A 1 98 ? 11.892 -10.761 4.521 1.00 46.84 98 GLU A O 1
ATOM 759 N N . ASN A 1 99 ? 9.993 -9.984 3.638 1.00 44.53 99 ASN A N 1
ATOM 760 C CA . ASN A 1 99 ? 9.914 -10.995 2.587 1.00 44.53 99 ASN A CA 1
ATOM 761 C C . ASN A 1 99 ? 9.941 -10.287 1.236 1.00 44.53 99 ASN A C 1
ATOM 763 O O . ASN A 1 99 ? 8.907 -10.084 0.605 1.00 44.53 99 ASN A O 1
ATOM 767 N N . GLU A 1 100 ? 11.144 -9.934 0.792 1.00 45.91 100 GLU A N 1
ATOM 768 C CA . GLU A 1 100 ? 11.386 -9.665 -0.619 1.00 45.91 100 GLU A CA 1
ATOM 769 C C . GLU A 1 100 ? 11.326 -10.995 -1.365 1.00 45.91 100 GLU A C 1
ATOM 771 O O . GLU A 1 100 ? 12.181 -11.865 -1.189 1.00 45.91 100 GLU A O 1
ATOM 776 N N . THR A 1 101 ? 10.312 -11.188 -2.201 1.00 40.50 101 THR A N 1
ATOM 777 C CA . THR A 1 101 ? 10.463 -12.113 -3.320 1.00 40.50 101 THR A CA 1
ATOM 778 C C . THR A 1 101 ? 9.873 -11.507 -4.574 1.00 40.50 101 THR A C 1
ATOM 780 O O . THR A 1 101 ? 8.664 -11.323 -4.670 1.00 40.50 101 THR A O 1
ATOM 783 N N . SER A 1 102 ? 10.739 -11.339 -5.571 1.00 38.75 102 SER A N 1
ATOM 784 C CA . SER A 1 102 ? 10.467 -11.220 -7.011 1.00 38.75 102 SER A CA 1
ATOM 785 C C . SER A 1 102 ? 9.803 -12.477 -7.611 1.00 38.75 102 SER A C 1
ATOM 787 O O . SER A 1 102 ? 10.001 -12.840 -8.764 1.00 38.75 102 SER A O 1
ATOM 789 N N . ASN A 1 103 ? 9.040 -13.199 -6.795 1.00 30.41 103 ASN A N 1
ATOM 790 C CA . ASN A 1 103 ? 8.233 -14.352 -7.149 1.00 30.41 103 ASN A CA 1
ATOM 791 C C . ASN A 1 103 ? 7.004 -14.340 -6.235 1.00 30.41 103 ASN A C 1
ATOM 793 O O . ASN A 1 103 ? 7.138 -14.002 -5.054 1.00 30.41 103 ASN A O 1
ATOM 797 N N . PRO A 1 104 ? 5.825 -14.749 -6.727 1.00 33.66 104 PRO A N 1
ATOM 798 C CA . PRO A 1 104 ? 4.614 -14.723 -5.931 1.00 33.66 104 PRO A CA 1
ATOM 799 C C . PRO A 1 104 ? 4.752 -15.755 -4.807 1.00 33.66 104 PRO A C 1
ATOM 801 O O . PRO A 1 104 ? 4.595 -16.958 -5.018 1.00 33.66 104 PRO A O 1
ATOM 804 N N . LYS A 1 105 ? 5.063 -15.295 -3.593 1.00 38.03 105 LYS A N 1
ATOM 805 C CA . LYS A 1 105 ? 4.845 -16.088 -2.386 1.00 38.03 105 LYS A CA 1
ATOM 806 C C . LYS A 1 105 ? 3.354 -16.030 -2.088 1.00 38.03 105 LYS A C 1
ATOM 808 O O . LYS A 1 105 ? 2.833 -15.026 -1.611 1.00 38.03 105 LYS A O 1
ATOM 813 N N . ILE A 1 106 ? 2.671 -17.119 -2.419 1.00 28.77 106 ILE A N 1
ATOM 814 C CA . ILE A 1 106 ? 1.376 -17.436 -1.825 1.00 28.77 106 ILE A CA 1
ATOM 815 C C . ILE A 1 106 ? 1.639 -17.624 -0.324 1.00 28.77 106 ILE A C 1
ATOM 817 O O . ILE A 1 106 ? 2.510 -18.413 0.047 1.00 28.77 106 ILE A O 1
ATOM 821 N N . PHE A 1 107 ? 0.953 -16.827 0.495 1.00 42.09 107 PHE A N 1
ATOM 822 C CA . PHE A 1 107 ? 0.955 -16.937 1.954 1.00 42.09 107 PHE A CA 1
ATOM 823 C C . PHE A 1 107 ? 0.321 -18.246 2.423 1.00 42.09 107 PHE A C 1
ATOM 825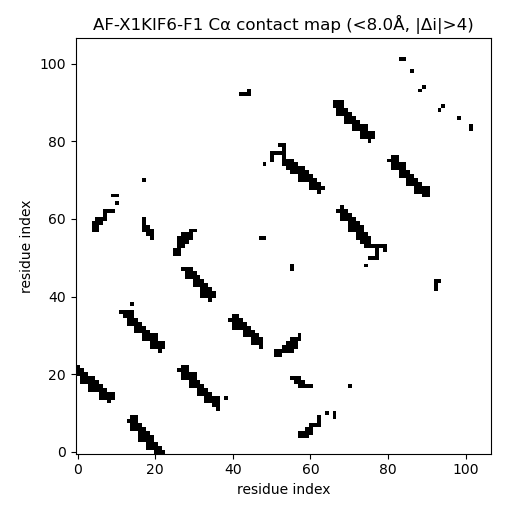 O O . PHE A 1 107 ? -0.631 -18.711 1.754 1.00 42.09 107 PHE A O 1
#

Secondary structure (DSSP, 8-state):
-EEEEEEEE-TT--EEEEEEEE-TTS-EEEEEEEE-TTS-EEEEEEE----TT--EEEEEEEE-TT--EEEEEEEE-TTS-EEEEEEEEBTTBS-S-----SS----

Nearest PDB structures (foldseek):
  8ah9-assembly1_A  TM=3.051E-01  e=7.007E-01  synthetic construct
  8vui-assembly1_D  TM=3.201E-01  e=6.306E+00  Homo sapiens

Mean predicted aligned error: 6.77 Å